Protein AF-A0A069ADK9-F1 (afdb_monomer)

Sequence (63 aa):
MLNFFKKNKSYKLHAVVSGNSINIEKVNDSVFSKKLMGDGVAIIPNSNVVVAPCNGKVTVLTE

Nearest PDB structures (foldseek):
  3our-assembly3_F  TM=9.787E-01  e=4.303E-03  Vibrio vulnificus CMCP6
  4jbw-assembly1_M  TM=9.702E-01  e=1.798E-02  Escherichia coli K-12
  1gpr-assembly1_A-2  TM=9.855E-01  e=2.360E-02  Bacillus subtilis
  2gpr-assembly1_A  TM=9.439E-01  e=2.895E-02  Mycoplasma capricolum
  1gla-assembly1_F  TM=8.641E-01  e=3.099E-02  Escherichia coli

InterPro domains:
  IPR001127 Phosphotransferase system, sugar-specific permease EIIA type 1 [PF00358] (12-62)
  IPR001127 Phosphotransferase system, sugar-specific permease EIIA type 1 [PS51093] (29-63)
  IPR011055 Duplicated hybrid motif [G3DSA:2.70.70.10] (3-63)
  IPR011055 Duplicated hybrid motif [SSF51261] (3-62)
  IPR050890 Phosphotransferase system EIIA component [PTHR45008] (5-61)

Foldseek 3Di:
DDPPDPDPDDDAWADQADADKDAQLPDPDCCRNVQVVHGDIDGDHPDPGTDGRDDDDDDDDDD

Mean predicted aligned error: 6.31 Å

Secondary structure (DSSP, 8-state):
---TT----PPP---SSSEEEEEGGGSSSHHHHTTTT---EEEEESSS----SSS--------

Radius of gyration: 15.36 Å; Cα contacts (8 Å, |Δi|>4): 66; chains: 1; bounding box: 33×28×44 Å

Solvent-accessible surface area (backbone atoms only — not comparable to full-atom values): 4393 Å² total; per-residue (Å²): 135,86,80,86,76,76,79,82,80,83,82,83,72,51,76,40,48,52,58,51,79,45,64,27,64,74,46,99,42,69,60,56,30,67,34,72,88,48,86,75,73,37,65,54,65,78,53,95,60,76,52,77,37,59,94,80,78,92,84,81,84,84,132

pLDDT: mean 91.07, std 12.18, range [44.5, 98.38]

Structure (mmCIF, N/CA/C/O backbone):
data_AF-A0A069ADK9-F1
#
_entry.id   AF-A0A069ADK9-F1
#
loop_
_atom_site.group_PDB
_atom_site.id
_atom_site.type_symbol
_atom_site.label_atom_id
_atom_site.label_alt_id
_atom_site.label_comp_id
_atom_site.label_asym_id
_atom_site.label_entity_id
_atom_site.label_seq_id
_atom_site.pdbx_PDB_ins_code
_atom_site.Cartn_x
_atom_site.Cartn_y
_atom_site.Cartn_z
_atom_site.occupancy
_atom_site.B_iso_or_equiv
_atom_site.auth_seq_id
_atom_site.auth_comp_id
_atom_site.auth_asym_id
_atom_site.auth_atom_id
_atom_site.pdbx_PDB_model_num
ATOM 1 N N . MET A 1 1 ? -21.393 9.263 26.920 1.00 44.50 1 MET A N 1
ATOM 2 C CA . MET A 1 1 ? -21.386 7.782 26.919 1.00 44.50 1 MET A CA 1
ATOM 3 C C . MET A 1 1 ? -19.930 7.327 26.924 1.00 44.50 1 MET A C 1
ATOM 5 O O . MET A 1 1 ? -19.207 7.661 25.994 1.00 44.50 1 MET A O 1
ATOM 9 N N . LEU A 1 2 ? -19.458 6.724 28.018 1.00 61.53 2 LEU A N 1
ATOM 10 C CA . LEU A 1 2 ? -18.029 6.543 28.308 1.00 61.53 2 LEU A CA 1
ATOM 11 C C . LEU A 1 2 ? -17.533 5.171 27.794 1.00 61.53 2 LEU A C 1
ATOM 13 O O . LEU A 1 2 ? -17.721 4.153 28.451 1.00 61.53 2 LEU A O 1
ATOM 17 N N . ASN A 1 3 ? -16.917 5.124 26.606 1.00 56.12 3 ASN A N 1
ATOM 18 C CA . ASN A 1 3 ? -16.384 3.890 25.996 1.00 56.12 3 ASN A CA 1
ATOM 19 C C . ASN A 1 3 ? -14.995 3.512 26.565 1.00 56.12 3 ASN A C 1
AT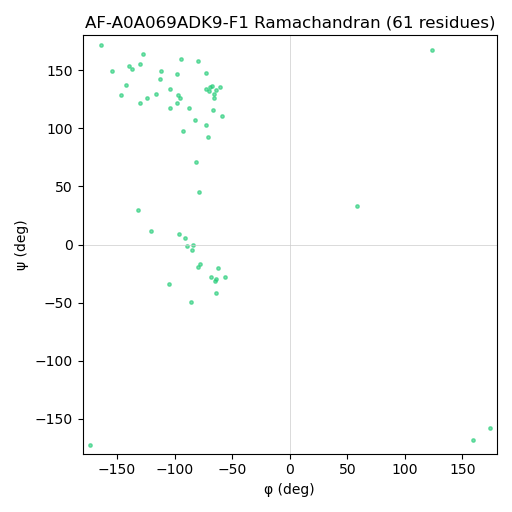OM 21 O O . ASN A 1 3 ? -13.983 3.617 25.876 1.00 56.12 3 ASN A O 1
ATOM 25 N N . PHE A 1 4 ? -14.938 3.066 27.824 1.00 66.62 4 PHE A N 1
ATOM 26 C CA . PHE A 1 4 ? -13.680 2.902 28.576 1.00 66.62 4 PHE A CA 1
ATOM 27 C C . PHE A 1 4 ? -12.915 1.576 28.355 1.00 66.62 4 PHE A C 1
ATOM 29 O O . PHE A 1 4 ? -11.838 1.394 28.911 1.00 66.62 4 PHE A O 1
ATOM 36 N N . PHE A 1 5 ? -13.414 0.648 27.527 1.00 73.31 5 PHE A N 1
ATOM 37 C CA . PHE A 1 5 ? -12.791 -0.682 27.353 1.00 73.31 5 PHE A CA 1
ATOM 38 C C . PHE A 1 5 ? -12.594 -1.108 25.891 1.00 73.31 5 PHE A C 1
ATOM 40 O O . PHE A 1 5 ? -12.613 -2.298 25.565 1.00 73.31 5 PHE A O 1
ATOM 47 N N . LYS A 1 6 ? -12.392 -0.158 24.968 1.00 71.19 6 LYS A N 1
ATOM 48 C CA . LYS A 1 6 ? -12.105 -0.502 23.569 1.00 71.19 6 LYS A CA 1
ATOM 49 C C . LYS A 1 6 ? -10.674 -1.048 23.461 1.00 71.19 6 LYS A C 1
ATOM 51 O O . LYS A 1 6 ? -9.705 -0.299 23.494 1.00 71.19 6 LYS A O 1
ATOM 56 N N . LYS A 1 7 ? -10.540 -2.372 23.349 1.00 65.75 7 LYS A N 1
ATOM 57 C CA . LYS A 1 7 ? -9.263 -3.055 23.085 1.00 65.75 7 LYS A CA 1
ATOM 58 C C . LYS A 1 7 ? -8.704 -2.536 21.751 1.00 65.75 7 LYS A C 1
ATOM 60 O O . LYS A 1 7 ? -9.280 -2.812 20.698 1.00 65.75 7 LYS A O 1
ATOM 65 N N . ASN A 1 8 ? -7.610 -1.777 21.790 1.00 65.44 8 ASN A N 1
ATOM 66 C CA . ASN A 1 8 ? -6.943 -1.278 20.587 1.00 65.44 8 ASN A CA 1
ATOM 67 C C . ASN A 1 8 ? -6.257 -2.450 19.873 1.00 65.44 8 ASN A C 1
ATOM 69 O O . ASN A 1 8 ? -5.135 -2.828 20.205 1.00 65.44 8 ASN A O 1
ATOM 73 N N . LYS A 1 9 ? -6.955 -3.072 18.917 1.00 73.56 9 LYS A N 1
ATOM 74 C CA . LYS A 1 9 ? -6.345 -4.048 18.010 1.00 73.56 9 LYS A CA 1
ATOM 75 C C . LYS A 1 9 ? -5.338 -3.312 17.128 1.00 73.56 9 LYS A C 1
ATOM 77 O O . LYS A 1 9 ? -5.722 -2.447 16.348 1.00 73.56 9 LYS A O 1
ATOM 82 N N . SER A 1 10 ? -4.064 -3.658 17.274 1.00 79.38 10 SER A N 1
ATOM 83 C CA . SER A 1 10 ? -3.004 -3.199 16.380 1.00 79.38 10 SER A CA 1
ATOM 84 C C . SER A 1 10 ? -2.908 -4.167 15.204 1.00 79.38 10 SER A C 1
ATOM 86 O O . SER A 1 10 ? -2.652 -5.356 15.399 1.00 79.38 10 SER A O 1
ATOM 88 N N . TYR A 1 11 ? -3.156 -3.667 13.997 1.00 84.31 11 TYR A N 1
ATOM 89 C CA . TYR A 1 11 ? -2.951 -4.414 12.761 1.00 84.31 11 TYR A CA 1
ATOM 90 C C . TYR A 1 11 ? -1.593 -4.024 12.182 1.00 84.31 11 TYR A C 1
ATOM 92 O O . TYR A 1 11 ? -1.295 -2.840 12.042 1.00 84.31 11 TYR A O 1
ATOM 100 N N . LYS A 1 12 ? -0.765 -5.021 11.860 1.00 90.31 12 LYS A N 1
ATOM 101 C CA . LYS A 1 12 ? 0.510 -4.807 11.171 1.00 90.31 12 LYS A CA 1
ATOM 102 C C . LYS A 1 12 ? 0.296 -5.006 9.677 1.00 90.31 12 LYS A C 1
ATOM 104 O O . LYS A 1 12 ? -0.205 -6.050 9.268 1.00 90.31 12 LYS A O 1
ATOM 109 N N . LEU A 1 13 ? 0.676 -4.004 8.895 1.00 94.12 13 LEU A N 1
ATOM 110 C CA . LEU A 1 13 ? 0.701 -4.060 7.439 1.00 94.12 13 LEU A CA 1
ATOM 111 C C . LEU A 1 13 ? 2.154 -3.992 6.971 1.00 94.12 13 LEU A C 1
ATOM 113 O O . LEU A 1 13 ? 2.966 -3.270 7.552 1.00 94.12 13 LEU A O 1
ATOM 117 N N . HIS A 1 14 ? 2.464 -4.750 5.929 1.00 95.88 14 HIS A N 1
ATOM 118 C CA . HIS A 1 14 ? 3.742 -4.709 5.232 1.00 95.88 14 HIS A CA 1
ATOM 119 C C . HIS A 1 14 ? 3.662 -3.764 4.026 1.00 95.88 14 HIS A C 1
ATOM 121 O O . HIS A 1 14 ? 2.574 -3.450 3.538 1.00 95.88 14 HIS A O 1
ATOM 127 N N . ALA A 1 15 ? 4.816 -3.300 3.545 1.00 96.69 15 ALA A N 1
ATOM 128 C CA . ALA A 1 15 ? 4.877 -2.484 2.337 1.00 96.69 15 ALA A CA 1
ATOM 129 C C . ALA A 1 15 ? 4.410 -3.295 1.118 1.00 96.69 15 ALA A C 1
ATOM 131 O O . ALA A 1 15 ? 4.853 -4.424 0.916 1.00 96.69 15 ALA A O 1
ATOM 132 N N . VAL A 1 16 ? 3.531 -2.704 0.305 1.00 97.25 16 VAL A N 1
ATOM 133 C CA . VAL A 1 16 ? 2.994 -3.342 -0.913 1.00 97.25 16 VAL A CA 1
ATOM 134 C C . VAL A 1 16 ? 3.955 -3.270 -2.096 1.00 97.25 16 VAL A C 1
ATOM 136 O O . VAL A 1 16 ? 3.812 -4.027 -3.046 1.00 97.25 16 VAL A O 1
ATOM 139 N N . VAL A 1 17 ? 4.927 -2.359 -2.053 1.00 98.25 17 VAL A N 1
ATOM 140 C CA . VAL A 1 17 ? 5.944 -2.155 -3.087 1.00 98.25 17 VAL A CA 1
ATOM 141 C C . VAL A 1 17 ? 7.182 -1.527 -2.448 1.00 98.25 17 VAL A C 1
ATOM 143 O O . VAL A 1 17 ? 7.071 -0.777 -1.473 1.00 98.25 17 VAL A O 1
ATOM 146 N N . SER A 1 18 ? 8.362 -1.823 -2.986 1.00 98.38 18 SER A N 1
ATOM 147 C CA . SER A 1 18 ? 9.595 -1.132 -2.600 1.00 98.38 18 SER A CA 1
ATOM 148 C C . SER A 1 18 ? 9.548 0.325 -3.058 1.00 98.38 18 SER A C 1
ATOM 150 O O . SER A 1 18 ? 9.137 0.611 -4.183 1.00 98.38 18 SER A O 1
ATOM 152 N N . GLY A 1 19 ? 9.969 1.254 -2.199 1.00 97.62 19 GLY A N 1
ATOM 153 C CA . GLY A 1 19 ? 9.946 2.674 -2.528 1.00 97.62 19 GLY A CA 1
ATOM 154 C C . GLY A 1 19 ? 9.980 3.591 -1.313 1.00 97.62 19 GLY A C 1
ATOM 155 O O . GLY A 1 19 ? 10.210 3.156 -0.184 1.00 97.62 19 GLY A O 1
ATOM 156 N N . ASN A 1 20 ? 9.722 4.874 -1.562 1.00 98.00 20 ASN A N 1
ATOM 157 C CA . ASN A 1 20 ? 9.697 5.909 -0.533 1.00 98.00 20 ASN A CA 1
ATOM 158 C C . ASN A 1 20 ? 8.264 6.191 -0.091 1.00 98.00 20 ASN A C 1
ATOM 160 O O . ASN A 1 20 ? 7.425 6.594 -0.895 1.00 98.00 20 ASN A O 1
ATOM 164 N N . SER A 1 21 ? 8.005 6.018 1.202 1.00 97.38 21 SER A N 1
ATOM 165 C CA . SER A 1 21 ? 6.727 6.378 1.811 1.00 97.38 21 SER A CA 1
ATOM 166 C C . SER A 1 21 ? 6.584 7.898 1.925 1.00 97.38 21 SER A C 1
ATOM 168 O O . SER A 1 21 ? 7.503 8.589 2.369 1.00 97.38 21 SER A O 1
ATOM 170 N N . ILE A 1 22 ? 5.422 8.417 1.538 1.00 97.56 22 ILE A N 1
ATOM 171 C CA . ILE A 1 22 ? 5.037 9.821 1.664 1.00 97.56 22 ILE A CA 1
ATOM 172 C C . ILE A 1 22 ? 3.651 9.924 2.310 1.00 97.56 22 ILE A C 1
ATOM 174 O O . ILE A 1 22 ? 2.824 9.016 2.212 1.00 97.56 22 ILE A O 1
ATOM 178 N N . ASN A 1 23 ? 3.374 11.060 2.954 1.00 97.88 23 ASN A N 1
ATOM 179 C CA . ASN A 1 23 ? 2.028 11.351 3.448 1.00 97.88 23 ASN A CA 1
ATOM 180 C C . ASN A 1 23 ? 1.038 11.373 2.266 1.00 97.88 23 ASN A C 1
ATOM 182 O O . ASN A 1 23 ? 1.341 11.966 1.228 1.00 97.88 23 ASN A O 1
ATOM 186 N N . ILE A 1 24 ? -0.132 10.750 2.432 1.00 97.75 24 ILE A N 1
ATOM 187 C CA . ILE A 1 24 ? -1.182 10.662 1.407 1.00 97.75 24 ILE A CA 1
ATOM 188 C C . ILE A 1 24 ? -1.632 12.046 0.907 1.00 97.75 24 I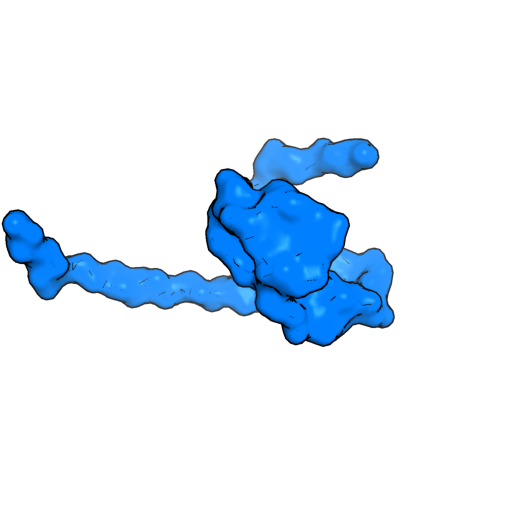LE A C 1
ATOM 190 O O . ILE A 1 24 ? -1.971 12.205 -0.260 1.00 97.75 24 ILE A O 1
ATOM 194 N N . GLU A 1 25 ? -1.521 13.077 1.748 1.00 98.06 25 GLU A N 1
ATOM 195 C CA . GLU A 1 25 ? -1.808 14.482 1.416 1.00 98.06 25 GLU A CA 1
ATOM 196 C C . GLU A 1 25 ? -0.907 15.055 0.307 1.00 98.06 25 GLU A C 1
ATOM 198 O O . GLU A 1 25 ? -1.267 16.042 -0.327 1.00 98.06 25 GLU A O 1
ATOM 203 N N . LYS A 1 26 ? 0.259 14.444 0.048 1.00 97.75 26 LYS A N 1
ATOM 204 C CA . LYS A 1 26 ? 1.190 14.865 -1.013 1.00 97.75 26 LYS A CA 1
ATOM 205 C C . LYS A 1 26 ? 0.857 14.281 -2.391 1.00 97.75 26 LYS A C 1
ATOM 207 O O . LYS A 1 26 ? 1.541 14.607 -3.359 1.00 97.75 26 LYS A O 1
ATOM 212 N N . VAL A 1 27 ? -0.136 13.397 -2.495 1.00 97.38 27 VAL A N 1
ATOM 213 C CA . VAL A 1 27 ? -0.549 12.806 -3.776 1.00 97.38 27 VAL A CA 1
ATOM 214 C C . VAL A 1 27 ? -1.230 13.873 -4.636 1.00 97.38 27 VAL A C 1
ATOM 216 O O . VAL A 1 27 ? -2.128 14.566 -4.169 1.00 97.38 27 VAL A O 1
ATOM 219 N N . ASN A 1 28 ? -0.848 13.989 -5.909 1.00 96.56 28 ASN A N 1
ATOM 220 C CA . ASN A 1 28 ? -1.423 14.965 -6.845 1.00 96.56 28 ASN A CA 1
ATOM 221 C C . ASN A 1 28 ? -2.793 14.524 -7.411 1.00 96.56 28 ASN A C 1
ATOM 223 O O . ASN A 1 28 ? -3.035 14.582 -8.612 1.00 96.56 28 ASN 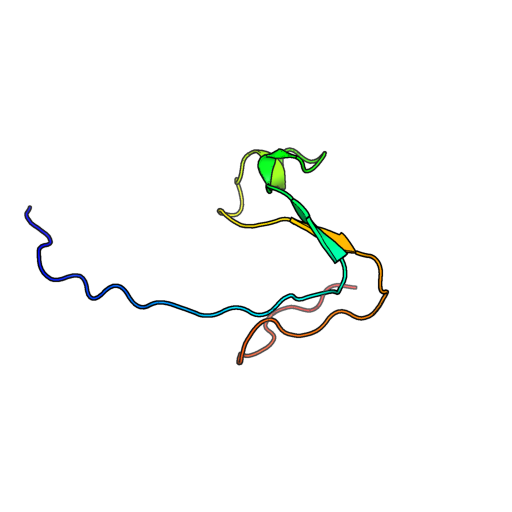A O 1
ATOM 227 N N . ASP A 1 29 ? -3.672 14.032 -6.544 1.00 97.19 29 ASP A N 1
ATOM 228 C CA . ASP A 1 29 ? -5.042 13.631 -6.859 1.00 97.19 29 ASP A CA 1
ATOM 229 C C . ASP A 1 29 ? -5.916 13.922 -5.635 1.00 97.19 29 ASP A C 1
ATOM 231 O O . ASP A 1 29 ? -5.588 13.546 -4.505 1.00 97.19 29 ASP A O 1
ATOM 235 N N . SER A 1 30 ? -7.023 14.632 -5.847 1.00 96.56 30 SER A N 1
ATOM 236 C CA . SER A 1 30 ? -7.906 15.084 -4.771 1.00 96.56 30 SER A CA 1
ATOM 237 C C . SER A 1 30 ? -8.655 13.954 -4.063 1.00 96.56 30 SER A C 1
ATOM 239 O O . SER A 1 30 ? -8.959 14.093 -2.879 1.00 96.56 30 SER A O 1
ATOM 241 N N . VAL A 1 31 ? -8.918 12.835 -4.744 1.00 97.00 31 VAL A N 1
ATOM 242 C CA . VAL A 1 31 ? -9.593 11.672 -4.157 1.00 97.00 31 VAL A CA 1
ATOM 243 C C . VAL A 1 31 ? -8.734 11.079 -3.040 1.00 97.00 31 VAL A C 1
ATOM 245 O O . VAL A 1 31 ? -9.246 10.773 -1.959 1.00 97.00 31 VAL A O 1
ATOM 248 N N . PHE A 1 32 ? -7.419 11.000 -3.264 1.00 97.00 32 PHE A N 1
ATOM 249 C CA . PHE A 1 32 ? -6.457 10.473 -2.296 1.00 97.00 32 PHE A CA 1
ATOM 250 C C . PHE A 1 32 ? -5.965 11.536 -1.303 1.00 97.00 32 PHE A C 1
ATOM 252 O O . PHE A 1 32 ? -6.040 11.317 -0.097 1.00 97.00 32 PHE A O 1
ATOM 259 N N . SER A 1 33 ? -5.524 12.710 -1.769 1.00 97.88 33 SER A N 1
ATOM 260 C CA . SER A 1 33 ? -4.944 13.754 -0.898 1.00 97.88 33 SER A CA 1
ATOM 261 C C . SER A 1 33 ? -5.921 14.328 0.123 1.00 97.88 33 SER A C 1
ATOM 263 O O . SER A 1 33 ? -5.507 14.706 1.218 1.00 97.88 33 SER A O 1
ATOM 265 N N . LYS A 1 34 ? -7.223 14.348 -0.194 1.00 97.94 34 LYS A N 1
ATOM 266 C CA . LYS A 1 34 ? -8.286 14.737 0.747 1.00 97.94 34 LYS A CA 1
ATOM 267 C C . LYS A 1 34 ? -8.868 13.558 1.531 1.00 97.94 34 LYS A C 1
ATOM 269 O O . LYS A 1 34 ? -9.831 13.756 2.267 1.00 97.94 34 LYS A O 1
ATOM 274 N N . LYS A 1 35 ? -8.311 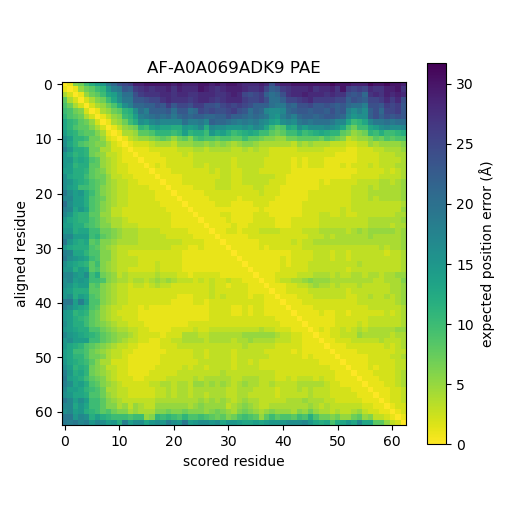12.349 1.382 1.00 97.31 35 LYS A N 1
ATOM 275 C CA . LYS A 1 35 ? -8.714 11.138 2.117 1.00 97.31 35 LYS A CA 1
ATOM 276 C C . LYS A 1 35 ? -10.192 10.768 1.924 1.00 97.31 35 LYS A C 1
ATOM 278 O O . LYS A 1 35 ? -10.819 10.227 2.833 1.00 97.31 35 LYS A O 1
ATOM 283 N N . LEU A 1 36 ? -10.765 11.039 0.743 1.00 97.19 36 LEU A N 1
ATOM 284 C CA . LEU A 1 36 ? -12.194 10.793 0.474 1.00 97.19 36 LEU A CA 1
ATOM 285 C C . LEU A 1 36 ? -12.546 9.299 0.514 1.00 97.19 36 LEU A C 1
ATOM 287 O O . LEU A 1 36 ? -13.646 8.935 0.916 1.00 97.19 36 LEU A O 1
ATOM 291 N N . MET A 1 37 ? -11.595 8.442 0.137 1.00 93.56 37 MET A N 1
ATOM 292 C CA . MET A 1 37 ? -11.734 6.979 0.159 1.00 93.56 37 MET A CA 1
ATOM 293 C C . MET A 1 37 ? -11.301 6.348 1.495 1.00 93.56 37 MET A C 1
ATOM 295 O O . MET A 1 37 ? -11.381 5.132 1.654 1.00 93.56 37 MET A O 1
ATOM 299 N N . GLY A 1 38 ? -10.833 7.160 2.448 1.00 95.69 38 GLY A N 1
ATOM 300 C CA . GLY A 1 38 ? -10.233 6.720 3.706 1.00 95.69 38 GLY A CA 1
ATOM 301 C C . GLY A 1 38 ? -8.818 7.262 3.919 1.00 95.69 38 GLY A C 1
ATOM 302 O O . GLY A 1 38 ? -8.194 7.808 3.009 1.00 95.69 38 GLY A O 1
ATOM 303 N N . ASP A 1 39 ? -8.326 7.122 5.151 1.00 95.44 39 ASP A N 1
ATOM 304 C CA . ASP A 1 39 ? -6.959 7.499 5.524 1.00 95.44 39 ASP A CA 1
ATOM 305 C C . ASP A 1 39 ? -5.944 6.430 5.093 1.00 95.44 39 ASP A C 1
ATOM 307 O O . ASP A 1 39 ? -6.291 5.259 4.911 1.00 95.44 39 ASP A O 1
ATOM 311 N N . GLY A 1 40 ? -4.679 6.820 4.951 1.00 94.62 40 GLY A N 1
ATOM 312 C CA . GLY A 1 40 ? -3.642 5.904 4.492 1.00 94.62 40 GLY A CA 1
ATOM 313 C C . GLY A 1 40 ? -2.288 6.556 4.240 1.00 94.62 40 GLY A C 1
ATOM 314 O O . GLY A 1 40 ? -1.961 7.616 4.768 1.00 94.62 40 GLY A O 1
ATOM 315 N N . VAL A 1 41 ? -1.486 5.883 3.418 1.00 96.38 41 VAL A N 1
ATOM 316 C CA . VAL A 1 41 ? -0.127 6.282 3.042 1.00 96.38 41 VAL A CA 1
ATOM 317 C C . VAL A 1 41 ? 0.066 6.070 1.545 1.00 96.38 41 VAL A C 1
ATOM 319 O O . VAL A 1 41 ? -0.554 5.179 0.966 1.00 96.38 41 VAL A O 1
ATOM 322 N N . ALA A 1 42 ? 0.928 6.868 0.920 1.00 97.38 42 ALA A N 1
ATOM 323 C CA . ALA A 1 42 ? 1.330 6.672 -0.468 1.00 97.38 42 ALA A CA 1
ATOM 324 C C . ALA A 1 42 ? 2.802 6.251 -0.539 1.00 97.38 42 ALA A C 1
ATOM 326 O O . ALA A 1 42 ? 3.609 6.626 0.310 1.00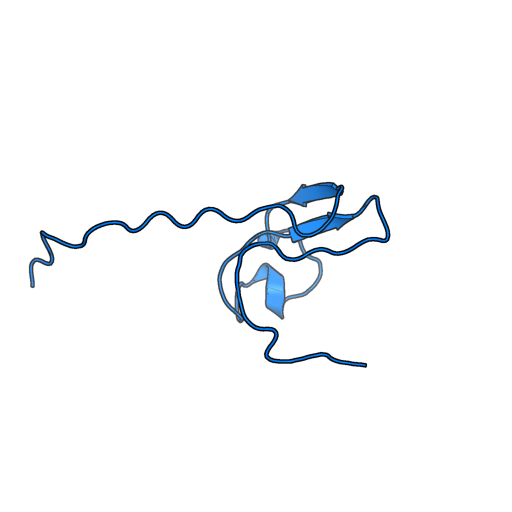 97.38 42 ALA A O 1
ATOM 327 N N . ILE A 1 43 ? 3.159 5.459 -1.549 1.00 98.06 43 ILE A N 1
ATOM 328 C CA . ILE A 1 43 ? 4.533 4.999 -1.780 1.00 98.06 43 ILE A CA 1
ATOM 329 C C . ILE A 1 43 ? 4.923 5.404 -3.199 1.00 98.06 43 ILE A C 1
ATOM 331 O O . ILE A 1 43 ? 4.209 5.071 -4.140 1.00 98.06 43 ILE A O 1
ATOM 335 N N . ILE A 1 44 ? 6.045 6.110 -3.352 1.00 97.88 44 ILE A N 1
ATOM 336 C CA . ILE A 1 44 ? 6.684 6.342 -4.652 1.00 97.88 44 ILE A CA 1
ATOM 337 C C . ILE A 1 44 ? 7.524 5.096 -4.959 1.00 97.88 44 ILE A C 1
ATOM 339 O O . ILE A 1 44 ? 8.547 4.900 -4.290 1.00 97.88 44 ILE A O 1
ATOM 343 N N . PRO A 1 45 ? 7.101 4.233 -5.899 1.00 98.12 45 PRO A N 1
ATOM 344 C CA . PRO A 1 45 ? 7.736 2.941 -6.111 1.00 98.12 45 PRO A CA 1
ATOM 345 C C . PRO A 1 45 ? 9.109 3.082 -6.779 1.00 98.12 45 PRO A C 1
ATOM 347 O O . PRO A 1 45 ? 9.325 3.961 -7.609 1.00 98.12 45 PRO A O 1
ATOM 350 N N . ASN A 1 46 ? 10.027 2.176 -6.445 1.00 98.12 46 ASN A N 1
ATOM 351 C CA . ASN A 1 46 ?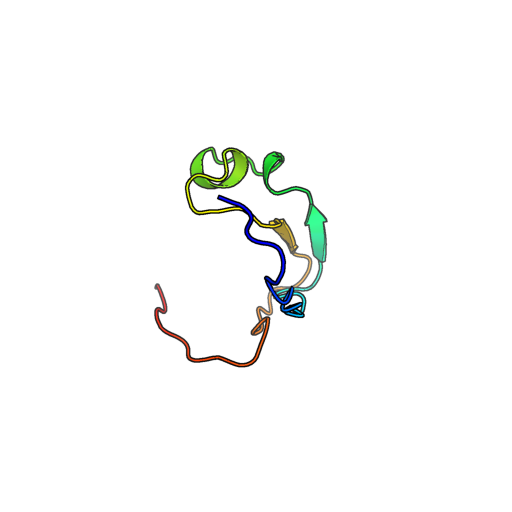 11.296 1.971 -7.157 1.00 98.12 46 ASN A CA 1
ATOM 352 C C . ASN A 1 46 ? 11.435 0.543 -7.723 1.00 98.12 46 ASN A C 1
ATOM 354 O O . ASN A 1 46 ? 12.517 0.135 -8.140 1.00 98.12 46 ASN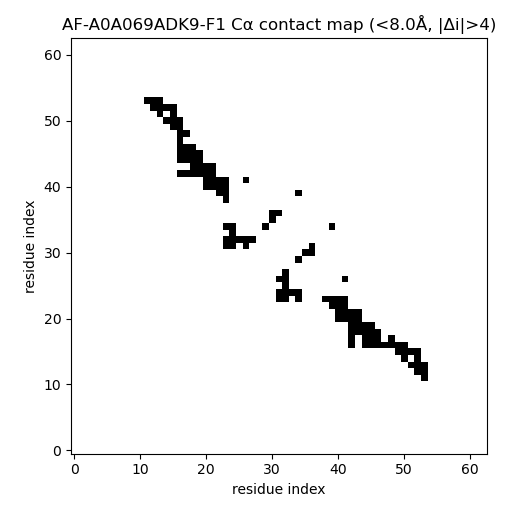 A O 1
ATOM 358 N N . SER A 1 47 ? 10.339 -0.216 -7.709 1.00 97.75 47 SER A N 1
ATOM 359 C CA . SER A 1 47 ? 10.217 -1.581 -8.210 1.00 97.75 47 SER A CA 1
ATOM 360 C C . SER A 1 47 ? 8.878 -1.735 -8.928 1.00 97.75 47 SER A C 1
ATOM 362 O O . SER A 1 47 ? 7.908 -1.061 -8.585 1.00 97.75 47 SER A O 1
ATOM 364 N N . ASN A 1 48 ? 8.820 -2.667 -9.878 1.00 97.25 48 ASN A N 1
ATOM 365 C CA . ASN A 1 48 ? 7.607 -3.007 -10.627 1.00 97.25 48 ASN A CA 1
ATOM 366 C C . ASN A 1 48 ? 6.868 -4.224 -10.039 1.00 97.25 48 ASN A C 1
ATOM 368 O O . ASN A 1 48 ? 5.960 -4.759 -10.668 1.00 97.25 48 ASN A O 1
ATOM 372 N N . VAL A 1 49 ? 7.271 -4.697 -8.855 1.00 97.44 49 VAL A N 1
ATOM 373 C CA . VAL A 1 49 ? 6.651 -5.844 -8.178 1.00 97.44 49 VAL A CA 1
ATOM 374 C C . VAL A 1 49 ? 5.780 -5.350 -7.031 1.00 97.44 49 VAL A C 1
ATOM 376 O O . VAL A 1 49 ? 6.289 -4.772 -6.070 1.00 97.44 49 VAL A O 1
ATOM 379 N N . VAL A 1 50 ? 4.477 -5.620 -7.122 1.00 96.62 50 VAL A N 1
ATOM 380 C CA . VAL A 1 50 ? 3.495 -5.339 -6.067 1.00 96.62 50 VAL A CA 1
ATOM 381 C C . VAL A 1 50 ? 3.130 -6.639 -5.350 1.00 96.62 50 VAL A C 1
ATOM 383 O O . VAL A 1 50 ? 2.883 -7.660 -5.989 1.00 96.62 50 VAL A O 1
ATOM 386 N N . VAL A 1 51 ? 3.103 -6.607 -4.018 1.00 97.12 51 VAL A N 1
ATOM 387 C CA . VAL A 1 51 ? 2.832 -7.760 -3.145 1.00 97.12 51 VAL A CA 1
ATOM 388 C C . VAL A 1 51 ? 1.719 -7.458 -2.139 1.00 97.12 51 VAL A C 1
ATOM 390 O O . VAL A 1 51 ? 1.363 -6.305 -1.895 1.00 97.12 51 VAL A O 1
ATOM 393 N N . ALA A 1 52 ? 1.159 -8.506 -1.531 1.00 96.88 52 ALA A N 1
ATOM 394 C CA . ALA A 1 52 ? 0.110 -8.360 -0.527 1.00 96.88 52 ALA A CA 1
ATOM 395 C C . ALA A 1 52 ? 0.651 -7.731 0.780 1.00 96.88 52 ALA A C 1
ATOM 397 O O . ALA A 1 52 ? 1.684 -8.176 1.286 1.00 96.88 52 ALA A O 1
ATOM 398 N N . PRO A 1 53 ? -0.055 -6.754 1.388 1.00 96.38 53 PRO A N 1
ATOM 399 C CA . PRO A 1 53 ? 0.375 -6.124 2.641 1.00 96.38 53 PRO A CA 1
ATOM 400 C C . PRO A 1 53 ? 0.090 -6.976 3.885 1.00 96.38 53 PRO A C 1
ATOM 402 O O . PRO A 1 53 ? 0.611 -6.688 4.964 1.00 96.38 53 PRO A O 1
ATOM 405 N N . CYS A 1 54 ? -0.785 -7.976 3.775 1.00 95.69 54 CYS A N 1
ATOM 406 C CA . CYS A 1 54 ? -1.209 -8.843 4.868 1.00 95.69 54 CYS A CA 1
ATOM 407 C C . CYS A 1 54 ? -1.889 -10.115 4.337 1.00 95.69 54 CYS A C 1
ATOM 409 O O . CYS A 1 54 ? -2.202 -10.227 3.150 1.00 95.69 54 CYS A O 1
ATOM 411 N N . ASN A 1 55 ? -2.161 -11.060 5.240 1.00 95.38 55 ASN A N 1
ATOM 412 C CA . ASN A 1 55 ? -3.010 -12.212 4.941 1.00 95.38 55 ASN A CA 1
ATOM 413 C C . ASN A 1 55 ? -4.452 -11.748 4.682 1.00 95.38 55 ASN A C 1
ATOM 415 O O . ASN A 1 55 ? -5.034 -11.042 5.507 1.00 95.38 55 ASN A O 1
ATOM 419 N N . GLY A 1 56 ? -5.045 -12.186 3.573 1.00 93.94 56 GLY A N 1
ATOM 420 C CA . GLY A 1 56 ? -6.403 -11.811 3.192 1.00 93.94 56 GLY A CA 1
ATOM 421 C C . GLY A 1 56 ? -6.907 -12.575 1.972 1.00 93.94 56 GLY A C 1
ATOM 422 O O . GLY A 1 56 ? -6.261 -13.502 1.488 1.00 93.94 56 GLY A O 1
ATOM 423 N N . LYS A 1 57 ? -8.080 -12.176 1.476 1.00 96.56 57 LYS A N 1
ATOM 424 C CA . LYS A 1 57 ? -8.679 -12.688 0.240 1.00 96.56 57 LYS A CA 1
ATOM 425 C C . LYS A 1 57 ? -8.768 -11.541 -0.761 1.00 96.56 57 LYS A C 1
ATOM 427 O O . LYS A 1 57 ? -9.296 -10.487 -0.419 1.00 96.56 57 LYS A O 1
ATOM 432 N N . VAL A 1 58 ? -8.279 -11.752 -1.981 1.00 95.25 58 VAL A N 1
ATOM 433 C CA . V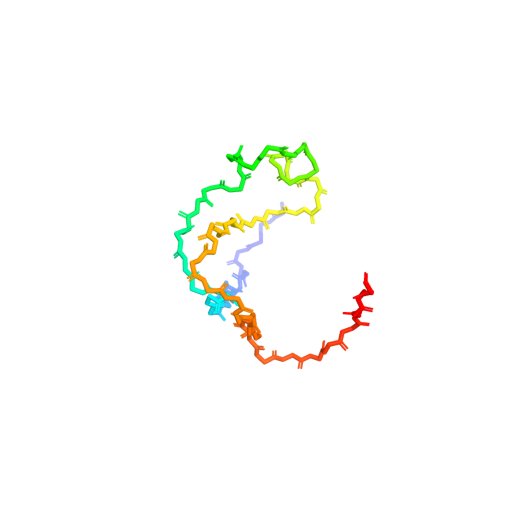AL A 1 58 ? -8.444 -10.785 -3.076 1.00 95.25 58 VAL A CA 1
ATOM 434 C C . VAL A 1 58 ? -9.931 -10.688 -3.422 1.00 95.25 58 VAL A C 1
ATOM 436 O O . VAL A 1 58 ? -10.585 -11.709 -3.636 1.00 95.25 58 VAL A O 1
ATOM 439 N N . THR A 1 59 ? -10.474 -9.471 -3.423 1.00 96.94 59 THR A N 1
ATOM 440 C CA . THR A 1 59 ? -11.902 -9.207 -3.674 1.00 96.94 59 THR A CA 1
ATOM 441 C C . THR A 1 59 ? -12.166 -8.634 -5.059 1.00 96.94 59 THR A C 1
ATOM 443 O O . THR A 1 59 ? -13.206 -8.926 -5.639 1.00 96.94 59 THR A O 1
ATOM 446 N N . VAL A 1 60 ? -11.244 -7.826 -5.579 1.00 95.69 60 VAL A N 1
ATOM 447 C CA . VAL A 1 60 ? -11.359 -7.135 -6.865 1.00 95.69 60 VAL A CA 1
ATOM 448 C C . VAL A 1 60 ? -9.987 -7.140 -7.531 1.00 95.69 60 VAL A C 1
ATOM 450 O O . VAL A 1 60 ? -8.979 -6.900 -6.867 1.00 95.69 60 VAL A O 1
ATOM 453 N N . LEU A 1 61 ? -9.960 -7.411 -8.833 1.00 93.75 61 LEU A N 1
ATOM 454 C CA . LEU A 1 61 ? -8.805 -7.225 -9.702 1.00 93.75 61 LEU A CA 1
ATOM 455 C C . LEU A 1 61 ? -9.299 -6.443 -10.918 1.00 93.75 61 LEU A C 1
ATOM 457 O O . LEU A 1 61 ? -10.270 -6.854 -11.550 1.00 93.75 61 LEU A O 1
ATOM 461 N N . THR A 1 62 ? -8.704 -5.284 -11.167 1.00 89.81 62 THR A N 1
ATOM 462 C CA . THR A 1 62 ? -9.055 -4.412 -12.292 1.00 89.81 62 THR A CA 1
ATOM 463 C C . THR A 1 62 ? -8.085 -4.648 -13.443 1.00 89.81 62 THR A C 1
ATOM 465 O O . THR A 1 62 ? -6.916 -4.948 -13.190 1.00 89.81 62 THR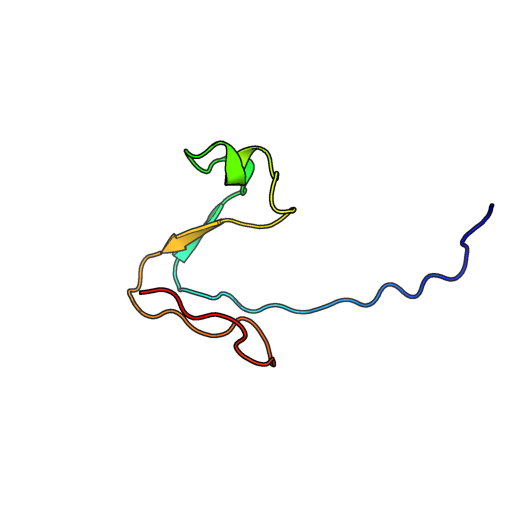 A O 1
ATOM 468 N N . GLU A 1 63 ? -8.579 -4.524 -14.673 1.00 73.31 63 GLU A N 1
ATOM 469 C CA . GLU A 1 63 ? -7.769 -4.547 -15.901 1.00 73.31 63 GLU A CA 1
ATOM 470 C C . GLU A 1 63 ? -7.012 -3.232 -16.122 1.00 73.31 63 GLU A C 1
ATOM 472 O O . GLU A 1 63 ? -7.529 -2.171 -15.691 1.00 73.31 63 GLU A O 1
#

Organism: Clostridioides difficile (NCBI:txid1496)